Protein AF-A0A7J5AXV2-F1 (afdb_monomer_lite)

Organism: NCBI:txid1530195

Foldseek 3Di:
DDDPPPPPPPQFQDVVLLVLLVVLLVLLLVVLVVQLVVDPDPVSNVVSVVVNVVSVVLSVPFPSGDSVSSNVNSVVSNVVSVVVVVVVVVVPPDDDDD

pLDDT: mean 83.76, std 19.83, range [42.0, 98.31]

Radius of gyration: 19.72 Å; chains: 1; bounding box: 35×14×86 Å

Sequence (98 aa):
MSDPRGVPSAGGYSPEVYDLLLDAGGRLASFYAARAARARSAHEYRRWQDKLAALSAEVADVDAQSNVSVVTKRNELVERYRAETRGSEGAGTVRGAS

Secondary structure (DSSP, 8-state):
----------S---HHHHHHHHHHHHHHHHHHHHHHHT-SSHHHHHHHHHHHHHHHHHHHTS-TT-HHHHHHHHHHHHHHHHHHHHHHHGGG------

Structure (mmCIF, N/CA/C/O backbone):
data_AF-A0A7J5AXV2-F1
#
_entry.id   AF-A0A7J5AXV2-F1
#
loop_
_atom_site.group_PDB
_atom_site.id
_atom_site.type_symbol
_atom_site.label_atom_id
_atom_site.label_alt_id
_atom_site.label_comp_id
_atom_site.label_asym_id
_atom_site.label_entity_id
_atom_site.label_seq_id
_atom_site.pdbx_PDB_ins_code
_atom_site.Cartn_x
_atom_site.Cartn_y
_atom_site.Cartn_z
_atom_site.occupancy
_atom_site.B_iso_or_equiv
_atom_site.auth_seq_id
_atom_site.auth_comp_id
_atom_site.auth_asym_id
_atom_site.auth_atom_id
_atom_site.pdbx_PDB_model_num
ATOM 1 N N . MET A 1 1 ? 20.067 -8.343 -46.946 1.00 44.94 1 MET A N 1
ATOM 2 C CA . MET A 1 1 ? 20.561 -7.818 -45.655 1.00 44.94 1 MET A CA 1
ATOM 3 C C . MET A 1 1 ? 19.368 -7.248 -44.917 1.00 44.94 1 MET A C 1
ATOM 5 O O . MET A 1 1 ? 18.671 -6.422 -45.490 1.00 44.94 1 MET A O 1
ATOM 9 N N . SER A 1 2 ? 19.068 -7.795 -43.745 1.00 44.56 2 SER A N 1
ATOM 10 C CA . SER A 1 2 ? 17.822 -7.579 -43.006 1.00 44.56 2 SER A CA 1
ATOM 11 C C . SER A 1 2 ? 17.735 -6.185 -42.359 1.00 44.56 2 SER A C 1
ATOM 13 O O . SER A 1 2 ? 18.702 -5.739 -41.757 1.00 44.56 2 SER A O 1
ATOM 15 N N . ASP A 1 3 ? 16.567 -5.560 -42.552 1.00 42.00 3 ASP A N 1
ATOM 16 C CA . ASP A 1 3 ? 15.835 -4.496 -41.826 1.00 42.00 3 ASP A CA 1
ATOM 17 C C . ASP A 1 3 ? 16.594 -3.393 -41.021 1.00 42.00 3 ASP A C 1
ATOM 19 O O . ASP A 1 3 ? 17.297 -3.706 -40.062 1.00 42.00 3 ASP A O 1
ATOM 23 N N . PRO A 1 4 ? 16.381 -2.082 -41.309 1.00 53.00 4 PRO A N 1
ATOM 24 C CA . PRO A 1 4 ? 16.925 -0.957 -40.538 1.00 53.00 4 PRO A CA 1
ATOM 25 C C . PRO A 1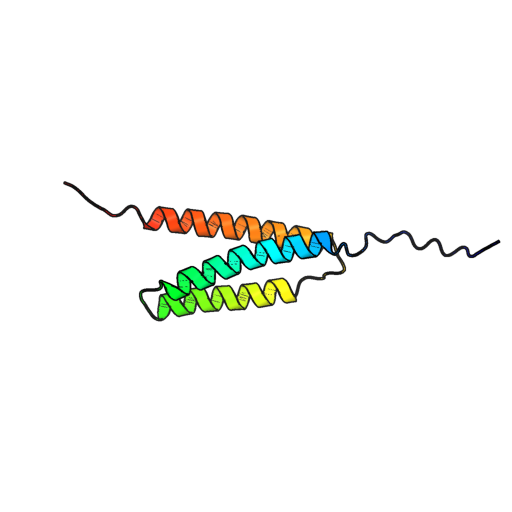 4 ? 16.097 -0.576 -39.294 1.00 53.00 4 PRO A C 1
ATOM 27 O O . PRO A 1 4 ? 16.354 0.464 -38.687 1.00 53.00 4 PRO A O 1
ATOM 30 N N . ARG A 1 5 ? 15.104 -1.373 -38.879 1.00 45.97 5 ARG A N 1
ATOM 31 C CA . ARG A 1 5 ? 14.331 -1.138 -37.645 1.00 45.97 5 ARG A CA 1
ATOM 32 C C . ARG A 1 5 ? 15.109 -1.517 -36.388 1.00 45.97 5 ARG A C 1
ATOM 34 O O . ARG A 1 5 ? 14.675 -2.355 -35.602 1.00 45.97 5 ARG A O 1
ATOM 41 N N . GLY A 1 6 ? 16.230 -0.839 -36.165 1.00 46.34 6 GLY A N 1
ATOM 42 C CA . GLY A 1 6 ? 16.826 -0.713 -34.843 1.00 46.34 6 GLY A CA 1
ATOM 43 C C . GLY A 1 6 ? 15.854 0.019 -33.923 1.00 46.34 6 GLY A C 1
ATOM 44 O O . GLY A 1 6 ? 16.013 1.208 -33.668 1.00 46.34 6 GLY A O 1
ATOM 45 N N . VAL A 1 7 ? 14.822 -0.683 -33.453 1.00 52.16 7 VAL A N 1
ATOM 46 C CA . VAL A 1 7 ? 14.098 -0.281 -32.255 1.00 52.16 7 VAL A CA 1
ATOM 47 C C . VAL A 1 7 ? 15.168 -0.305 -31.167 1.00 52.16 7 VAL A C 1
ATOM 49 O O . VAL A 1 7 ? 15.753 -1.371 -30.940 1.00 52.16 7 VAL A O 1
ATOM 52 N N . PRO A 1 8 ? 15.516 0.828 -30.534 1.00 43.84 8 PRO A N 1
ATOM 53 C CA . PRO A 1 8 ? 16.320 0.745 -29.329 1.00 43.84 8 PRO A CA 1
ATOM 54 C C . PRO A 1 8 ? 15.559 -0.188 -28.388 1.00 43.84 8 PRO A C 1
ATOM 56 O O . PRO A 1 8 ? 14.340 -0.066 -28.275 1.00 43.84 8 PRO A O 1
ATOM 59 N N . SER A 1 9 ? 16.249 -1.159 -27.786 1.00 49.12 9 SER A N 1
ATOM 60 C CA . SER A 1 9 ? 15.679 -1.996 -26.730 1.00 49.12 9 SER A CA 1
ATOM 61 C C . SER A 1 9 ? 15.202 -1.046 -25.634 1.00 49.12 9 SER A C 1
ATOM 63 O O . SER A 1 9 ? 15.997 -0.527 -24.851 1.00 49.12 9 SER A O 1
ATOM 65 N N . ALA A 1 10 ? 13.929 -0.664 -25.705 1.00 51.66 10 ALA A N 1
ATOM 66 C CA . ALA A 1 10 ? 13.375 0.452 -24.971 1.00 51.66 10 ALA A CA 1
ATOM 67 C C . ALA A 1 10 ? 13.147 -0.020 -23.546 1.00 51.66 10 ALA A C 1
ATOM 69 O O . ALA A 1 10 ? 12.049 -0.460 -23.250 1.00 51.66 10 ALA A O 1
ATOM 70 N N . GLY A 1 11 ? 14.200 -0.003 -22.719 1.00 54.00 11 GLY A N 1
ATOM 71 C CA . GLY A 1 11 ? 14.146 -0.062 -21.251 1.00 54.00 11 GLY A CA 1
ATOM 72 C C . GLY A 1 11 ? 13.031 -0.940 -20.681 1.00 54.00 11 GLY A C 1
ATOM 73 O O . GLY A 1 11 ? 12.313 -0.489 -19.792 1.00 54.00 11 GLY A O 1
ATOM 74 N N . GLY A 1 12 ? 12.856 -2.130 -21.262 1.00 62.41 12 GLY A N 1
ATOM 75 C CA . GLY A 1 12 ? 11.589 -2.851 -21.252 1.00 62.41 12 GLY A CA 1
ATOM 76 C C . GLY A 1 12 ? 11.227 -3.389 -19.881 1.00 62.41 12 GLY A C 1
ATOM 77 O O . GLY A 1 12 ? 12.110 -3.653 -19.063 1.00 62.41 12 GLY A O 1
ATOM 78 N N . TYR A 1 13 ? 9.923 -3.553 -19.665 1.00 65.38 13 TYR A N 1
ATOM 79 C CA . TYR A 1 13 ? 9.339 -4.329 -18.575 1.00 65.38 13 TYR A CA 1
ATOM 80 C C . TYR A 1 13 ? 10.253 -5.488 -18.151 1.00 65.38 13 TYR A C 1
ATOM 82 O O . TYR A 1 13 ? 10.509 -6.401 -18.936 1.00 65.38 13 TYR A O 1
ATOM 90 N N . SER A 1 14 ? 10.754 -5.431 -16.916 1.00 78.75 14 SER A N 1
ATOM 91 C CA . SER A 1 14 ? 11.434 -6.557 -16.276 1.00 78.75 14 SER A CA 1
ATOM 92 C C . SER A 1 14 ? 10.460 -7.185 -15.279 1.00 78.75 14 SER A C 1
ATOM 94 O O . SER A 1 14 ? 10.110 -6.534 -14.287 1.00 78.75 14 SER A O 1
ATOM 96 N N . PRO A 1 15 ? 10.007 -8.429 -15.520 1.00 84.50 15 PRO A N 1
ATOM 97 C CA . PRO A 1 15 ? 9.156 -9.161 -14.585 1.00 84.50 15 PRO A CA 1
ATOM 98 C C . PRO A 1 15 ? 9.733 -9.179 -13.168 1.00 84.50 15 PRO A C 1
ATOM 100 O O . PRO A 1 15 ? 9.011 -8.955 -12.205 1.00 84.50 15 PRO A O 1
ATOM 103 N N . GLU A 1 16 ? 11.054 -9.311 -13.044 1.00 90.19 16 GLU A N 1
ATOM 104 C CA . GLU A 1 16 ? 11.763 -9.332 -11.766 1.00 90.19 16 GLU A CA 1
ATOM 105 C C . GLU A 1 16 ? 11.630 -8.000 -11.011 1.00 90.19 16 GLU A C 1
ATOM 107 O O . GLU A 1 16 ? 11.500 -7.973 -9.787 1.00 90.19 16 GLU A O 1
ATOM 112 N N . VAL A 1 17 ? 11.636 -6.871 -11.727 1.00 89.25 17 VAL A N 1
ATOM 113 C CA . VAL A 1 17 ? 11.429 -5.542 -11.130 1.00 89.25 17 VAL A CA 1
ATOM 114 C C . VAL A 1 17 ? 9.989 -5.391 -10.633 1.00 89.25 17 VAL A C 1
ATOM 116 O O . VAL A 1 17 ? 9.767 -4.820 -9.562 1.00 89.25 17 VAL A O 1
ATOM 119 N N . TYR A 1 18 ? 9.019 -5.941 -11.364 1.00 90.31 18 TYR A N 1
ATOM 120 C CA . TYR A 1 18 ? 7.618 -5.962 -10.943 1.00 90.31 18 TYR A CA 1
ATOM 121 C C . TYR A 1 18 ? 7.382 -6.896 -9.746 1.00 90.31 18 TYR A C 1
ATOM 123 O O . TYR A 1 18 ? 6.696 -6.510 -8.801 1.00 90.31 18 TYR A O 1
ATOM 131 N N . ASP A 1 19 ? 8.034 -8.059 -9.696 1.00 93.94 19 ASP A N 1
ATOM 132 C CA . ASP A 1 19 ? 7.971 -8.972 -8.547 1.00 93.94 19 ASP A CA 1
ATOM 133 C C . ASP A 1 19 ? 8.480 -8.309 -7.259 1.00 93.94 19 ASP A C 1
ATOM 135 O O . ASP A 1 19 ? 7.904 -8.481 -6.183 1.00 93.94 19 ASP A O 1
ATOM 139 N N . LEU A 1 20 ? 9.522 -7.477 -7.356 1.00 94.81 20 LEU A N 1
ATOM 140 C CA . LEU A 1 20 ? 10.020 -6.702 -6.218 1.00 94.81 20 LEU A CA 1
ATOM 141 C C . LEU A 1 20 ? 9.023 -5.637 -5.733 1.00 94.81 20 LEU A C 1
ATOM 143 O O . LEU A 1 20 ? 8.991 -5.337 -4.535 1.00 94.81 20 LEU A O 1
ATOM 147 N N . LEU A 1 21 ? 8.229 -5.050 -6.633 1.00 95.94 21 LEU A N 1
ATOM 148 C CA . LEU A 1 21 ? 7.114 -4.177 -6.257 1.00 95.94 21 LEU A CA 1
ATOM 149 C C . LEU A 1 21 ? 6.027 -4.980 -5.533 1.00 95.94 21 LEU A C 1
ATOM 151 O O . LEU A 1 21 ? 5.551 -4.538 -4.484 1.00 95.94 21 LEU A O 1
ATOM 155 N N . LEU A 1 22 ? 5.666 -6.156 -6.054 1.00 95.88 22 LEU A N 1
ATOM 156 C CA . LEU A 1 22 ? 4.665 -7.030 -5.441 1.00 95.88 22 LEU A CA 1
ATOM 157 C C . LEU A 1 22 ? 5.097 -7.515 -4.050 1.00 95.88 22 LEU A C 1
ATOM 159 O O . LEU A 1 22 ? 4.275 -7.506 -3.138 1.00 95.88 22 LEU A O 1
ATOM 163 N N . ASP A 1 23 ? 6.372 -7.860 -3.841 1.00 97.44 23 ASP A N 1
ATOM 164 C CA . ASP A 1 23 ? 6.905 -8.201 -2.511 1.00 97.44 23 ASP A CA 1
ATOM 165 C C . ASP A 1 23 ? 6.787 -7.015 -1.539 1.00 97.44 23 ASP A C 1
ATOM 167 O O . ASP A 1 23 ? 6.292 -7.165 -0.418 1.00 97.44 23 ASP A O 1
ATOM 171 N N . ALA A 1 24 ? 7.174 -5.808 -1.968 1.00 97.44 24 ALA A N 1
ATOM 172 C CA . ALA A 1 24 ? 7.056 -4.609 -1.137 1.00 97.44 24 ALA A CA 1
ATOM 173 C C . ALA A 1 24 ? 5.590 -4.298 -0.774 1.00 97.44 24 ALA A C 1
ATOM 175 O O . ALA A 1 24 ? 5.277 -4.056 0.397 1.00 97.44 24 ALA A O 1
ATOM 176 N N . GLY A 1 25 ? 4.683 -4.363 -1.755 1.00 97.75 25 GLY A N 1
ATOM 177 C CA . GLY A 1 25 ? 3.245 -4.203 -1.545 1.00 97.75 25 GLY A CA 1
ATOM 178 C C . GLY A 1 25 ? 2.662 -5.288 -0.642 1.00 97.75 25 GLY A C 1
ATOM 179 O O . GLY A 1 25 ? 1.934 -4.978 0.298 1.00 97.75 25 GLY A O 1
ATOM 180 N N . GLY A 1 26 ? 3.047 -6.546 -0.846 1.00 97.81 26 GLY A N 1
ATOM 181 C CA . GLY A 1 26 ? 2.593 -7.691 -0.059 1.00 97.81 26 GLY A CA 1
ATOM 182 C C . GLY A 1 26 ? 2.985 -7.600 1.415 1.00 97.81 26 GLY A C 1
ATOM 183 O O . GLY A 1 26 ? 2.167 -7.891 2.293 1.00 97.81 26 GLY A O 1
ATOM 184 N N . ARG A 1 27 ? 4.199 -7.125 1.720 1.00 97.75 27 ARG A N 1
ATOM 185 C CA . ARG A 1 27 ? 4.644 -6.888 3.107 1.00 97.75 27 ARG A CA 1
ATOM 186 C C . ARG A 1 27 ? 3.809 -5.819 3.799 1.00 97.75 27 ARG A C 1
ATOM 188 O O . ARG A 1 27 ? 3.364 -6.022 4.931 1.00 97.75 27 ARG A O 1
ATOM 195 N N . LEU A 1 28 ? 3.561 -4.702 3.119 1.00 98.00 28 LEU A N 1
ATOM 196 C CA . LEU A 1 28 ? 2.759 -3.617 3.672 1.00 98.00 28 LEU A CA 1
ATOM 197 C C . LEU A 1 28 ? 1.279 -4.015 3.820 1.00 98.00 28 LEU A C 1
ATOM 199 O O . LEU A 1 28 ? 0.669 -3.734 4.852 1.00 98.00 28 LEU A O 1
ATOM 203 N N . ALA A 1 29 ? 0.728 -4.740 2.845 1.00 98.12 29 ALA A N 1
ATOM 204 C CA . ALA A 1 29 ? -0.626 -5.284 2.898 1.00 98.12 29 ALA A CA 1
ATOM 205 C C . ALA A 1 29 ? -0.795 -6.249 4.078 1.00 98.12 29 ALA A C 1
ATOM 207 O O . ALA A 1 29 ? -1.735 -6.118 4.865 1.00 98.12 29 ALA A O 1
ATOM 208 N N . SER A 1 30 ? 0.162 -7.164 4.256 1.00 97.88 30 SER A N 1
ATOM 209 C CA . SER A 1 30 ? 0.187 -8.102 5.383 1.00 97.88 30 SER A CA 1
ATOM 210 C C . SER A 1 30 ? 0.230 -7.367 6.720 1.00 97.88 30 SER A C 1
ATOM 212 O O . SER A 1 30 ? -0.487 -7.729 7.651 1.00 97.88 30 SER A O 1
ATOM 214 N N . PHE A 1 31 ? 1.020 -6.296 6.817 1.00 97.38 31 PHE A N 1
ATOM 215 C CA . PHE A 1 31 ? 1.065 -5.456 8.009 1.00 97.38 31 PHE A CA 1
ATOM 216 C C . PHE A 1 31 ? -0.284 -4.785 8.301 1.00 97.38 31 PHE A C 1
ATOM 218 O O . PHE A 1 31 ? -0.777 -4.886 9.426 1.00 97.38 31 PHE A O 1
ATOM 225 N N . TYR A 1 32 ? -0.922 -4.156 7.309 1.00 97.94 32 TYR A N 1
ATOM 226 C CA . TYR A 1 32 ? -2.234 -3.525 7.495 1.00 97.94 32 TYR A CA 1
ATOM 227 C C . TYR A 1 32 ? -3.320 -4.535 7.872 1.00 97.94 32 TYR A C 1
ATOM 229 O O . TYR A 1 32 ? -4.047 -4.301 8.839 1.00 97.94 32 TYR A O 1
ATOM 237 N N . ALA A 1 33 ? -3.378 -5.690 7.206 1.00 97.75 33 ALA A N 1
ATOM 238 C CA . ALA A 1 33 ? -4.302 -6.767 7.557 1.00 97.75 33 ALA A CA 1
ATOM 239 C C . ALA A 1 33 ? -4.078 -7.262 8.997 1.00 97.75 33 ALA A C 1
ATOM 241 O O . ALA A 1 33 ? -5.024 -7.428 9.770 1.00 97.75 33 ALA A O 1
ATOM 242 N N . ALA A 1 34 ? -2.818 -7.422 9.403 1.00 97.12 34 ALA A N 1
ATOM 243 C CA . ALA A 1 34 ? -2.458 -7.863 10.743 1.00 97.12 34 ALA A CA 1
ATOM 244 C C . ALA A 1 34 ? -2.777 -6.816 11.830 1.00 97.12 34 ALA A C 1
ATOM 246 O O . ALA A 1 34 ? -3.023 -7.186 12.983 1.00 97.12 34 ALA A O 1
ATOM 247 N N . ARG A 1 35 ? -2.776 -5.518 11.496 1.00 96.81 35 ARG A N 1
ATOM 248 C CA . ARG A 1 35 ? -3.226 -4.445 12.399 1.00 96.81 35 ARG A CA 1
ATOM 249 C C . ARG A 1 35 ? -4.746 -4.358 12.459 1.00 96.81 35 ARG A C 1
ATOM 251 O O . ARG A 1 35 ? -5.271 -4.228 13.560 1.00 96.81 35 ARG A O 1
ATOM 258 N N . ALA A 1 36 ? -5.441 -4.522 11.333 1.00 96.56 36 ALA A N 1
ATOM 259 C CA . ALA A 1 36 ? -6.898 -4.623 11.297 1.00 96.56 36 ALA A CA 1
ATOM 260 C C . ALA A 1 36 ? -7.387 -5.781 12.182 1.00 96.56 36 ALA A C 1
ATOM 262 O O . ALA A 1 36 ? -8.219 -5.572 13.058 1.00 96.56 36 ALA A O 1
ATOM 263 N N . ALA A 1 37 ? -6.798 -6.973 12.049 1.00 96.69 37 ALA A N 1
ATOM 264 C CA . ALA A 1 37 ? -7.161 -8.145 12.851 1.00 96.69 37 ALA A CA 1
ATOM 265 C C . ALA A 1 37 ? -6.928 -7.972 14.366 1.00 96.69 37 ALA A C 1
ATOM 267 O O . ALA A 1 37 ? -7.576 -8.637 15.169 1.00 96.69 37 ALA A O 1
ATOM 268 N N . ARG A 1 38 ? -6.006 -7.085 14.769 1.00 96.00 38 ARG A N 1
ATOM 269 C CA . ARG A 1 38 ? -5.706 -6.774 16.180 1.00 96.00 38 ARG A CA 1
ATOM 270 C C . ARG A 1 38 ? -6.387 -5.501 16.689 1.00 96.00 38 ARG A C 1
ATOM 272 O O . ARG A 1 38 ? -6.160 -5.122 17.839 1.00 96.00 38 ARG A O 1
ATOM 279 N N . ALA A 1 39 ? -7.167 -4.826 15.848 1.00 96.44 39 ALA A N 1
ATOM 280 C CA . ALA A 1 39 ? -7.806 -3.569 16.194 1.00 96.44 39 ALA A CA 1
ATOM 281 C C . ALA A 1 39 ? -8.776 -3.757 17.365 1.00 96.44 39 ALA A C 1
ATOM 283 O O . ALA A 1 39 ? -9.553 -4.710 17.403 1.00 96.44 39 ALA A O 1
ATOM 284 N N . ARG A 1 40 ? -8.756 -2.822 18.319 1.00 94.69 40 ARG A N 1
ATOM 285 C CA . ARG A 1 40 ? -9.629 -2.877 19.509 1.00 94.69 40 ARG A CA 1
ATOM 286 C C . ARG A 1 40 ? -10.910 -2.063 19.352 1.00 94.69 40 ARG A C 1
ATOM 288 O O . ARG A 1 40 ? -11.721 -1.999 20.271 1.00 94.69 40 ARG A O 1
ATOM 295 N N . SER A 1 41 ? -11.086 -1.415 18.203 1.00 96.81 41 SER A N 1
ATOM 296 C CA . SER A 1 41 ? -12.264 -0.611 17.888 1.00 96.81 41 SER A CA 1
ATOM 297 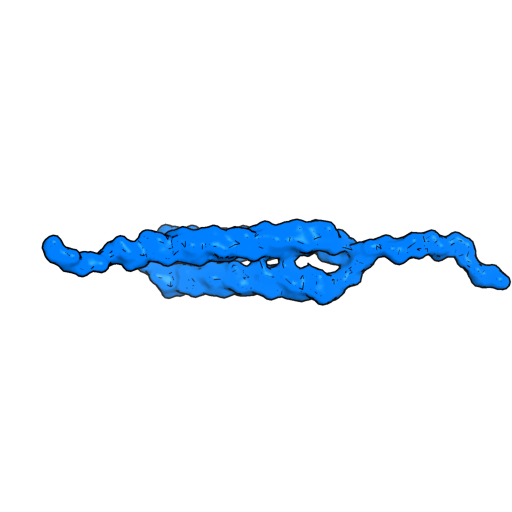C C . SER A 1 41 ? -12.626 -0.706 16.409 1.00 96.81 41 SER A C 1
ATOM 299 O O . SER A 1 41 ? -11.761 -0.900 15.554 1.00 96.81 41 SER A O 1
ATOM 301 N N . ALA A 1 42 ? -13.908 -0.498 16.100 1.00 96.50 42 ALA A N 1
ATOM 302 C CA . ALA A 1 42 ? -14.395 -0.454 14.722 1.00 96.50 42 ALA A CA 1
ATOM 303 C C . ALA A 1 42 ? -13.745 0.678 13.908 1.00 96.50 42 ALA A C 1
ATOM 305 O O . ALA A 1 42 ? -13.483 0.514 12.719 1.00 96.50 42 ALA A O 1
ATOM 306 N N . HIS A 1 43 ? -13.446 1.811 14.552 1.00 97.12 43 HIS A N 1
ATOM 307 C CA . HIS A 1 43 ? -12.747 2.927 13.918 1.00 97.12 43 HIS A CA 1
ATOM 308 C C . HIS A 1 43 ? -11.305 2.555 13.545 1.00 97.12 43 HIS A C 1
ATOM 310 O O . HIS A 1 43 ? -10.873 2.805 12.423 1.00 97.12 43 HIS A O 1
ATOM 316 N N . GLU A 1 44 ? -10.567 1.913 14.457 1.00 95.19 44 GLU A N 1
ATOM 317 C CA . GLU A 1 44 ? -9.212 1.430 14.173 1.00 95.19 44 GLU A CA 1
ATOM 318 C C . GLU A 1 44 ? -9.222 0.350 13.081 1.00 95.19 44 GLU A C 1
ATOM 320 O O . GLU A 1 44 ? -8.421 0.421 12.152 1.00 95.19 44 GLU A O 1
ATOM 325 N N . TYR A 1 45 ? -10.158 -0.601 13.145 1.00 96.88 45 TYR A N 1
ATOM 326 C CA . TYR A 1 45 ? -10.328 -1.626 12.115 1.00 96.88 45 TYR A CA 1
ATOM 327 C C . TYR A 1 45 ? -10.558 -1.000 10.736 1.00 96.88 45 TYR A C 1
ATOM 329 O O . TYR A 1 45 ? -9.841 -1.322 9.788 1.00 96.88 45 TYR A O 1
ATOM 337 N N . ARG A 1 46 ? -11.514 -0.065 10.635 1.00 98.06 46 ARG A N 1
ATOM 338 C CA . ARG A 1 46 ? -11.840 0.623 9.381 1.00 98.06 46 ARG A CA 1
ATOM 339 C C . ARG A 1 46 ? -10.639 1.393 8.842 1.00 98.06 46 ARG A C 1
ATOM 341 O O . ARG A 1 46 ? -10.301 1.219 7.683 1.00 98.06 46 ARG A O 1
ATOM 348 N N . ARG A 1 47 ? -9.915 2.124 9.697 1.00 97.62 47 ARG A N 1
ATOM 349 C CA . ARG A 1 47 ? -8.686 2.831 9.302 1.00 97.62 47 ARG A CA 1
ATOM 350 C C . ARG A 1 47 ? -7.660 1.902 8.645 1.00 97.62 47 ARG A C 1
ATOM 352 O O . ARG A 1 47 ? -7.038 2.284 7.657 1.00 97.62 47 ARG A O 1
ATOM 359 N N . TRP A 1 48 ? -7.435 0.712 9.203 1.00 97.62 48 TRP A N 1
ATOM 360 C CA . TRP A 1 48 ? -6.481 -0.244 8.630 1.00 97.62 48 TRP A CA 1
ATOM 361 C C . TRP A 1 48 ? -7.001 -0.892 7.341 1.00 97.62 48 TRP A C 1
ATOM 363 O O . TRP A 1 48 ? -6.212 -1.103 6.422 1.00 97.62 48 TRP A O 1
ATOM 373 N N . GLN A 1 49 ? -8.309 -1.146 7.242 1.00 98.12 49 GLN A N 1
ATOM 374 C CA . GLN A 1 49 ? -8.940 -1.625 6.008 1.00 98.12 49 GLN A CA 1
ATOM 375 C C . GLN A 1 49 ? -8.876 -0.590 4.879 1.00 98.12 49 GLN A C 1
ATOM 377 O O . GLN A 1 49 ? -8.514 -0.937 3.759 1.00 98.12 49 GLN A O 1
ATOM 382 N N . ASP A 1 50 ? -9.130 0.686 5.172 1.00 98.31 50 ASP A N 1
ATOM 383 C CA . ASP A 1 50 ? -9.053 1.768 4.185 1.00 98.31 50 ASP A CA 1
ATOM 384 C C . ASP A 1 50 ? -7.626 1.903 3.631 1.00 98.31 50 ASP A C 1
ATOM 386 O O . ASP A 1 50 ? -7.42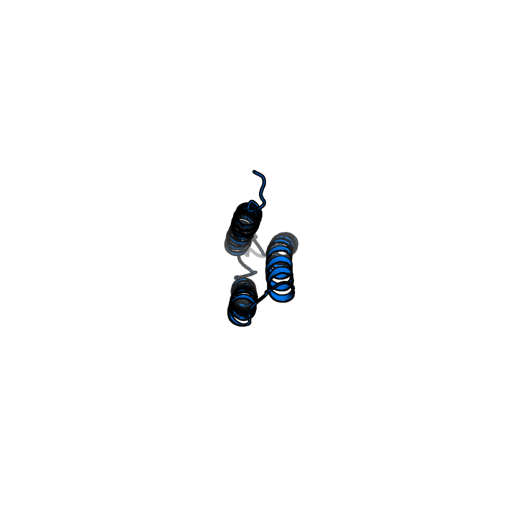6 2.029 2.424 1.00 98.31 50 ASP A O 1
ATOM 390 N N . LYS A 1 51 ? -6.612 1.790 4.502 1.00 98.06 51 LYS A N 1
ATOM 391 C CA . LYS A 1 51 ? -5.201 1.753 4.087 1.00 98.06 51 LYS A CA 1
ATOM 392 C C . LYS A 1 51 ? -4.880 0.551 3.193 1.00 98.06 51 LYS A C 1
ATOM 394 O O . LYS A 1 51 ? -4.130 0.697 2.230 1.00 98.06 51 LYS A O 1
ATOM 399 N N . LEU A 1 52 ? -5.425 -0.627 3.500 1.00 98.00 52 LEU A N 1
ATOM 400 C CA . LEU A 1 52 ? -5.235 -1.835 2.692 1.00 98.00 52 LEU A CA 1
ATOM 401 C C . LEU A 1 52 ? -5.889 -1.707 1.306 1.00 98.00 52 LEU A C 1
ATOM 403 O O . LEU A 1 52 ? -5.283 -2.080 0.299 1.00 98.00 52 LEU A O 1
ATOM 407 N N . ALA A 1 53 ? -7.096 -1.143 1.246 1.00 97.88 53 ALA A N 1
ATOM 408 C CA . ALA A 1 53 ? -7.796 -0.878 -0.007 1.00 97.88 53 ALA A CA 1
ATOM 409 C C . ALA A 1 53 ? -7.044 0.153 -0.865 1.00 97.88 53 ALA A C 1
ATOM 411 O O . ALA A 1 53 ? -6.814 -0.091 -2.050 1.00 97.88 53 ALA A O 1
ATOM 412 N N . ALA A 1 54 ? -6.588 1.254 -0.257 1.00 98.06 54 ALA A N 1
ATOM 413 C CA . ALA A 1 54 ? -5.793 2.275 -0.936 1.00 98.06 54 ALA A CA 1
ATOM 414 C C . ALA A 1 54 ? -4.491 1.697 -1.508 1.00 98.06 54 ALA A C 1
ATOM 416 O O . ALA A 1 54 ? -4.194 1.904 -2.679 1.00 98.06 54 ALA A O 1
ATOM 417 N N . LEU A 1 55 ? -3.763 0.894 -0.724 1.00 98.12 55 LEU A N 1
ATOM 418 C CA . LEU A 1 55 ? -2.550 0.219 -1.189 1.00 98.12 55 LEU A CA 1
ATOM 419 C C . LEU A 1 55 ? -2.811 -0.676 -2.408 1.00 98.12 55 LEU A C 1
ATOM 421 O O . LEU A 1 55 ? -2.025 -0.676 -3.353 1.00 98.12 55 LEU A O 1
ATOM 425 N N . SER A 1 56 ? -3.907 -1.434 -2.387 1.00 95.94 56 SER A N 1
ATOM 426 C CA . SER A 1 56 ? -4.259 -2.333 -3.491 1.00 95.94 56 SER A CA 1
ATOM 427 C C . SER A 1 56 ? -4.530 -1.551 -4.781 1.00 95.94 56 SER A C 1
ATOM 429 O O . SER A 1 56 ? -4.066 -1.952 -5.846 1.00 95.94 56 SER A O 1
ATOM 431 N N . ALA A 1 57 ? -5.215 -0.407 -4.679 1.00 97.25 57 ALA A N 1
ATOM 432 C CA . ALA A 1 57 ? -5.437 0.494 -5.807 1.00 97.25 57 ALA A CA 1
ATOM 433 C C . ALA A 1 57 ? -4.126 1.133 -6.303 1.00 97.25 57 ALA A C 1
ATOM 435 O O . ALA A 1 57 ? -3.872 1.142 -7.502 1.00 97.25 57 ALA A O 1
ATOM 436 N N . GLU A 1 58 ? -3.264 1.600 -5.392 1.00 96.12 58 GLU A N 1
ATOM 437 C CA . GLU A 1 58 ? -1.967 2.200 -5.737 1.00 96.12 58 GLU A CA 1
ATOM 438 C C . GLU A 1 58 ? -1.052 1.237 -6.503 1.00 96.12 58 GLU A C 1
ATOM 440 O O . GLU A 1 58 ? -0.348 1.671 -7.409 1.00 96.12 58 GLU A O 1
ATOM 445 N N . VAL A 1 59 ? -1.027 -0.049 -6.135 1.00 94.56 59 VAL A N 1
ATOM 446 C CA . VAL A 1 59 ? -0.212 -1.067 -6.823 1.00 94.56 59 VAL A CA 1
ATOM 447 C C . VAL A 1 59 ? -0.806 -1.424 -8.186 1.00 94.56 59 VAL A C 1
ATOM 449 O O . VAL A 1 59 ? -0.053 -1.621 -9.138 1.00 94.56 59 VAL A O 1
ATOM 452 N N . ALA A 1 60 ? -2.137 -1.485 -8.293 1.00 93.38 60 ALA A N 1
ATOM 453 C CA . ALA A 1 60 ? -2.825 -1.782 -9.548 1.00 93.38 60 ALA A CA 1
ATOM 454 C C . ALA A 1 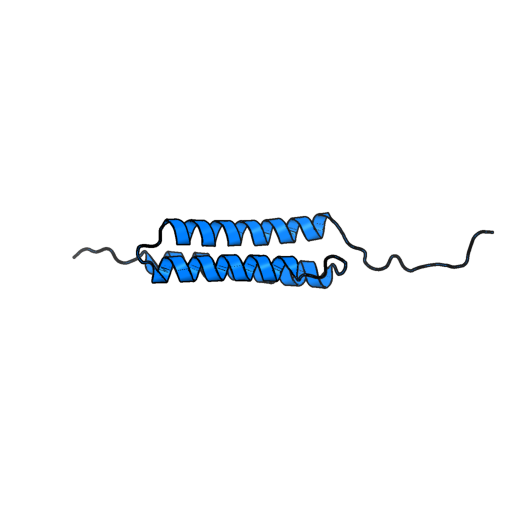60 ? -2.672 -0.668 -10.602 1.00 93.38 60 ALA A C 1
ATOM 456 O O . ALA A 1 60 ? -2.676 -0.966 -11.792 1.00 93.38 60 ALA A O 1
ATOM 457 N N . ASP A 1 61 ? -2.518 0.587 -10.171 1.00 94.38 61 ASP A N 1
ATOM 458 C CA . ASP A 1 61 ? -2.366 1.759 -11.049 1.00 94.38 61 ASP A CA 1
ATOM 459 C C . ASP A 1 61 ? -0.923 1.969 -11.554 1.00 94.38 61 ASP A C 1
ATOM 461 O O . ASP A 1 61 ? -0.660 2.835 -12.388 1.00 94.38 61 ASP A O 1
ATOM 465 N N . VAL A 1 62 ? 0.049 1.186 -11.068 1.00 93.12 62 VAL A N 1
ATOM 466 C CA . VAL A 1 62 ? 1.438 1.313 -11.526 1.00 93.12 62 VAL A CA 1
ATOM 467 C C . VAL A 1 62 ? 1.554 0.896 -12.985 1.00 93.12 62 VAL A C 1
ATOM 469 O O . VAL A 1 62 ? 1.256 -0.243 -13.346 1.00 93.12 62 VAL A O 1
ATOM 472 N N . ASP A 1 63 ? 2.110 1.789 -13.803 1.00 90.12 63 ASP A N 1
ATOM 473 C CA . ASP A 1 63 ? 2.547 1.453 -15.154 1.00 90.12 63 ASP A CA 1
ATOM 474 C C . ASP A 1 63 ? 3.662 0.397 -15.113 1.00 90.12 63 ASP A C 1
ATOM 476 O O . ASP A 1 63 ? 4.843 0.706 -14.924 1.00 90.12 63 ASP A O 1
ATOM 480 N N . ALA A 1 64 ? 3.272 -0.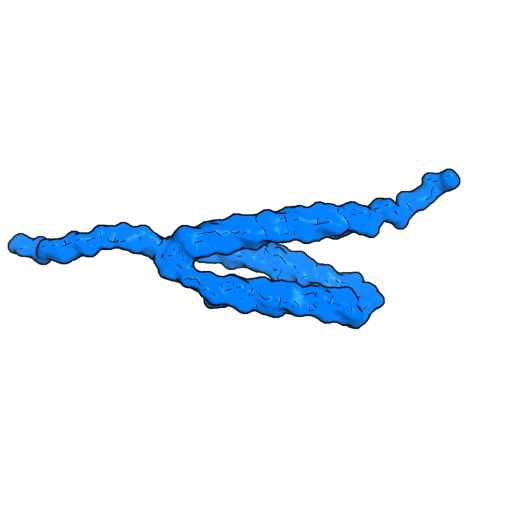864 -15.302 1.00 84.38 64 ALA A N 1
ATOM 481 C CA . ALA A 1 64 ? 4.184 -1.996 -15.322 1.00 84.38 64 ALA A CA 1
ATOM 482 C C . ALA A 1 64 ? 5.182 -1.920 -16.486 1.00 84.38 64 ALA A C 1
ATOM 484 O O . ALA A 1 64 ? 6.261 -2.490 -16.386 1.00 84.38 64 ALA A O 1
ATOM 485 N N . GLN A 1 65 ? 4.875 -1.208 -17.576 1.00 83.31 65 GLN A N 1
ATOM 486 C CA . GLN A 1 65 ? 5.786 -1.100 -18.720 1.00 83.31 65 GLN A CA 1
ATOM 487 C C . GLN A 1 65 ? 6.938 -0.114 -18.473 1.00 83.31 65 GLN A C 1
ATOM 489 O O . GLN A 1 65 ? 7.914 -0.111 -19.223 1.00 83.31 65 GLN A O 1
ATOM 494 N N . SER A 1 66 ? 6.869 0.677 -17.398 1.00 88.88 66 SER A N 1
ATOM 495 C CA . SER A 1 66 ? 7.902 1.628 -16.993 1.00 88.88 66 SER A CA 1
ATOM 496 C C . SER A 1 66 ? 8.654 1.141 -15.753 1.00 88.88 66 SER A C 1
ATOM 498 O O . SER A 1 66 ? 8.198 1.291 -14.617 1.00 88.88 66 SER A O 1
ATOM 500 N N . ASN A 1 67 ? 9.880 0.641 -15.943 1.00 87.75 67 ASN A N 1
ATOM 501 C CA . ASN A 1 67 ? 10.745 0.243 -14.823 1.00 87.75 67 ASN A CA 1
ATOM 502 C C . ASN A 1 67 ? 10.994 1.396 -13.831 1.00 87.75 67 ASN A C 1
ATOM 504 O O . ASN A 1 67 ? 11.100 1.161 -12.629 1.00 87.75 67 ASN A O 1
ATOM 508 N N . VAL A 1 68 ? 11.051 2.647 -14.305 1.00 90.69 68 VAL A N 1
ATOM 509 C CA . VAL A 1 68 ? 11.199 3.826 -13.434 1.00 90.69 68 VAL A CA 1
ATOM 510 C C . VAL A 1 68 ? 9.978 3.986 -12.530 1.00 90.69 68 VAL A C 1
ATOM 512 O O . VAL A 1 68 ? 10.143 4.196 -11.326 1.00 90.69 68 VAL A O 1
ATOM 515 N N . SER A 1 69 ? 8.767 3.839 -13.075 1.00 92.25 69 SER A N 1
ATOM 516 C CA . SER A 1 69 ? 7.521 3.907 -12.301 1.00 92.25 69 SER A CA 1
ATOM 517 C C . SER A 1 69 ? 7.459 2.786 -11.261 1.00 92.25 69 SER A C 1
ATOM 519 O O . SER A 1 69 ? 7.186 3.047 -10.087 1.00 92.25 69 SER A O 1
ATOM 521 N N . VAL A 1 70 ? 7.804 1.554 -11.657 1.00 93.56 70 VAL A N 1
ATOM 522 C CA . VAL A 1 70 ? 7.806 0.383 -10.764 1.00 93.56 70 VAL A CA 1
ATOM 523 C C . VAL A 1 70 ? 8.819 0.544 -9.625 1.00 93.56 70 VAL A C 1
ATOM 525 O O . VAL A 1 70 ? 8.468 0.362 -8.458 1.00 93.56 70 VAL A O 1
ATOM 528 N N . VAL A 1 71 ? 10.063 0.937 -9.927 1.00 93.75 71 VAL A N 1
ATOM 529 C CA . VAL A 1 71 ? 11.110 1.156 -8.911 1.00 93.75 71 VAL A CA 1
ATOM 530 C C . VAL A 1 71 ? 10.744 2.302 -7.971 1.00 93.75 71 VAL A C 1
ATOM 532 O O . VAL A 1 71 ? 10.934 2.180 -6.758 1.00 93.75 71 VAL A O 1
ATOM 535 N N . THR A 1 72 ? 10.193 3.395 -8.505 1.00 95.06 72 THR A N 1
ATOM 536 C CA . THR A 1 72 ? 9.741 4.535 -7.696 1.00 95.06 72 THR A CA 1
ATOM 537 C C . THR A 1 72 ? 8.665 4.091 -6.711 1.00 95.06 72 THR A C 1
ATOM 539 O O . THR A 1 72 ? 8.848 4.257 -5.503 1.00 95.06 72 THR A O 1
ATOM 542 N N . LYS A 1 73 ? 7.606 3.415 -7.187 1.00 97.00 73 LYS A N 1
ATOM 543 C CA . LYS A 1 73 ? 6.543 2.921 -6.303 1.00 97.00 73 LYS A CA 1
ATOM 544 C C . LYS A 1 73 ? 7.078 1.920 -5.281 1.00 97.00 73 LYS A C 1
ATOM 546 O O . LYS A 1 73 ? 6.772 2.040 -4.100 1.00 97.00 73 LYS A O 1
ATOM 551 N N . ARG A 1 74 ? 7.920 0.966 -5.689 1.00 96.38 74 ARG A N 1
ATOM 552 C CA . ARG A 1 74 ? 8.545 0.002 -4.769 1.00 96.38 74 ARG A CA 1
ATOM 553 C C . ARG A 1 74 ? 9.245 0.713 -3.609 1.00 96.38 74 ARG A C 1
ATOM 555 O O . ARG A 1 74 ? 9.040 0.341 -2.455 1.00 96.38 74 ARG A O 1
ATOM 562 N N . ASN A 1 75 ? 10.075 1.714 -3.902 1.00 97.56 75 ASN A N 1
ATOM 563 C CA . ASN A 1 75 ? 10.823 2.436 -2.874 1.00 97.56 75 ASN A CA 1
ATOM 564 C C . ASN A 1 75 ? 9.886 3.205 -1.930 1.00 97.56 75 ASN A C 1
ATOM 566 O O . ASN A 1 75 ? 10.078 3.151 -0.716 1.00 97.56 75 ASN A O 1
ATOM 570 N N . GLU A 1 76 ? 8.831 3.835 -2.457 1.00 97.94 76 GLU A N 1
ATOM 571 C CA . GLU A 1 76 ? 7.791 4.467 -1.634 1.00 97.94 76 GLU A CA 1
ATOM 572 C C . GLU A 1 76 ? 7.130 3.471 -0.672 1.00 97.94 76 GLU A C 1
ATOM 574 O O . GLU A 1 76 ? 6.958 3.776 0.509 1.00 97.94 76 GLU A O 1
ATOM 579 N N . LEU A 1 77 ? 6.784 2.269 -1.148 1.00 98.06 77 LEU A N 1
ATOM 580 C CA . LEU A 1 77 ? 6.158 1.236 -0.318 1.00 98.06 77 LEU A CA 1
ATOM 581 C C . LEU A 1 77 ? 7.105 0.724 0.775 1.00 98.06 77 LEU A C 1
ATOM 583 O O . LEU A 1 77 ? 6.676 0.525 1.913 1.00 98.06 77 LEU A O 1
ATOM 587 N N . VAL A 1 78 ? 8.395 0.562 0.463 1.00 97.56 78 VAL A N 1
ATOM 588 C CA . VAL A 1 78 ? 9.422 0.175 1.444 1.00 97.56 78 VAL A CA 1
ATOM 589 C C . VAL A 1 78 ? 9.573 1.234 2.535 1.00 97.56 78 VAL A C 1
ATOM 591 O O . VAL A 1 78 ? 9.580 0.892 3.720 1.00 97.56 78 VAL A O 1
ATOM 594 N N . GLU A 1 79 ? 9.663 2.513 2.168 1.00 97.62 79 GLU A N 1
ATOM 595 C CA . GLU A 1 79 ? 9.773 3.598 3.149 1.00 97.62 79 GLU A CA 1
ATOM 596 C C . GLU A 1 79 ? 8.496 3.750 3.979 1.00 97.62 79 GLU A C 1
ATOM 598 O O . GLU A 1 79 ? 8.565 3.904 5.201 1.00 97.62 79 GLU A O 1
ATOM 603 N N . ARG A 1 80 ? 7.319 3.599 3.359 1.00 97.69 80 ARG A N 1
ATOM 604 C CA . ARG A 1 80 ? 6.037 3.593 4.076 1.00 97.69 80 ARG A CA 1
ATOM 605 C C . ARG A 1 80 ? 5.972 2.447 5.085 1.00 97.69 80 ARG A C 1
ATOM 607 O O . ARG A 1 80 ? 5.596 2.678 6.231 1.00 97.69 80 ARG A O 1
ATOM 614 N N . TYR A 1 81 ? 6.396 1.240 4.707 1.00 96.31 81 TYR A N 1
ATOM 615 C CA . TYR A 1 81 ? 6.469 0.101 5.625 1.00 96.31 81 TYR A CA 1
ATOM 616 C C . TYR A 1 81 ? 7.382 0.391 6.821 1.00 96.31 81 TYR A C 1
ATOM 618 O O . TYR A 1 81 ? 6.968 0.199 7.962 1.00 96.31 81 TYR A O 1
ATOM 626 N N . ARG A 1 82 ? 8.584 0.932 6.582 1.00 95.44 82 ARG A N 1
ATOM 627 C CA . ARG A 1 82 ? 9.518 1.332 7.651 1.00 95.44 82 ARG A CA 1
ATOM 628 C C . ARG A 1 82 ? 8.918 2.380 8.590 1.00 95.44 82 ARG A C 1
ATOM 630 O O . ARG A 1 82 ? 9.132 2.309 9.798 1.00 95.44 82 ARG A O 1
ATOM 637 N N . ALA A 1 83 ? 8.191 3.359 8.056 1.00 95.56 83 ALA A N 1
ATOM 638 C CA . ALA A 1 83 ? 7.544 4.390 8.861 1.00 95.56 83 ALA A CA 1
ATOM 639 C C . ALA A 1 83 ? 6.417 3.812 9.736 1.00 95.56 83 ALA A C 1
ATOM 641 O O . ALA A 1 83 ? 6.327 4.123 10.925 1.00 95.56 83 ALA A O 1
ATOM 642 N N . GLU A 1 84 ? 5.585 2.938 9.171 1.00 93.75 84 GLU A N 1
ATOM 643 C CA . GLU A 1 84 ? 4.452 2.315 9.865 1.00 93.75 84 GLU A CA 1
ATOM 644 C C . GLU A 1 84 ? 4.897 1.349 10.975 1.00 93.75 84 GLU A C 1
ATOM 646 O O . GLU A 1 84 ? 4.272 1.299 12.043 1.00 93.75 84 GLU A O 1
ATOM 651 N N . THR A 1 85 ? 5.994 0.610 10.764 1.00 90.62 85 THR A N 1
ATOM 652 C CA . THR A 1 85 ? 6.563 -0.274 11.792 1.00 90.62 85 THR A CA 1
ATOM 653 C C . THR A 1 85 ? 7.185 0.523 12.935 1.00 90.62 85 THR A C 1
ATOM 655 O O . THR A 1 85 ? 6.821 0.287 14.086 1.00 90.62 85 THR A O 1
ATOM 658 N N . ARG A 1 86 ? 8.006 1.544 12.642 1.00 89.38 86 ARG A N 1
ATOM 659 C CA . ARG A 1 86 ? 8.592 2.435 13.665 1.00 89.38 86 ARG A CA 1
ATOM 660 C C . ARG A 1 86 ? 7.526 3.158 14.491 1.00 89.38 86 ARG A C 1
ATOM 662 O O . ARG A 1 86 ? 7.621 3.228 15.714 1.00 89.38 86 ARG A O 1
ATOM 669 N N . GLY A 1 87 ? 6.483 3.671 13.835 1.00 74.81 87 GLY A N 1
ATOM 670 C CA . GLY A 1 87 ? 5.363 4.329 14.512 1.00 74.81 87 GLY A CA 1
ATOM 671 C C . GLY A 1 87 ? 4.530 3.379 15.382 1.00 74.81 87 GLY A C 1
ATOM 672 O O . GLY A 1 87 ? 3.891 3.819 16.336 1.00 74.81 87 GLY A O 1
ATOM 673 N N . SER A 1 88 ? 4.549 2.076 15.086 1.00 62.25 88 SER A N 1
ATOM 674 C CA . SER A 1 88 ? 3.846 1.064 15.880 1.00 62.25 88 SER A CA 1
ATOM 675 C C . SER A 1 88 ? 4.632 0.611 17.113 1.00 62.25 88 SER A C 1
ATOM 677 O O . SER A 1 88 ? 4.008 0.277 18.118 1.00 62.25 88 SER A O 1
ATOM 679 N N . GLU A 1 89 ? 5.966 0.641 17.077 1.00 57.62 89 GLU A N 1
ATOM 680 C CA . GLU A 1 89 ? 6.821 0.312 18.229 1.00 57.62 89 GLU A CA 1
ATOM 681 C C . GLU A 1 89 ? 6.764 1.398 19.319 1.00 57.62 89 GLU A C 1
ATOM 683 O O . GLU A 1 89 ? 6.693 1.082 20.506 1.00 57.62 89 GLU A O 1
ATOM 688 N N . GLY A 1 90 ? 6.676 2.677 18.936 1.00 46.38 90 GLY A N 1
ATOM 689 C CA . GLY A 1 90 ? 6.583 3.797 19.886 1.00 46.38 90 GLY A CA 1
ATOM 690 C C . GLY A 1 90 ? 5.289 3.845 20.713 1.00 46.38 90 GLY A C 1
ATOM 691 O O . GLY A 1 90 ? 5.277 4.410 21.803 1.00 46.38 90 GLY A O 1
ATOM 692 N N . ALA A 1 91 ? 4.205 3.218 20.246 1.00 49.72 91 ALA A N 1
ATOM 693 C CA . ALA A 1 91 ? 2.936 3.147 20.977 1.00 49.72 91 ALA A CA 1
ATOM 694 C C . ALA A 1 91 ? 2.891 2.010 22.024 1.00 49.72 91 ALA A C 1
ATOM 696 O O . ALA A 1 91 ? 1.915 1.900 22.767 1.00 49.72 91 ALA A O 1
ATOM 697 N N . GLY A 1 92 ? 3.922 1.155 22.078 1.00 43.41 92 GLY A N 1
ATOM 698 C CA . GLY A 1 92 ? 4.014 0.007 22.987 1.00 43.41 92 GLY A CA 1
ATOM 699 C C . GLY A 1 92 ? 4.706 0.284 24.326 1.00 43.41 92 GLY A C 1
ATOM 700 O O . GLY A 1 92 ? 4.588 -0.532 25.239 1.00 43.41 92 GLY A O 1
ATOM 701 N N . THR A 1 93 ? 5.380 1.426 24.493 1.00 43.03 93 THR A N 1
ATOM 702 C CA . THR A 1 93 ? 6.089 1.771 25.740 1.00 43.03 93 THR A CA 1
ATOM 703 C C . THR A 1 93 ? 5.188 2.559 26.693 1.00 43.03 93 THR A C 1
ATOM 705 O O . THR A 1 93 ? 5.474 3.695 27.053 1.00 43.03 93 THR A O 1
ATOM 708 N N . VAL A 1 94 ? 4.076 1.955 27.120 1.00 53.38 94 VAL A N 1
ATOM 709 C CA . VAL A 1 94 ? 3.375 2.370 28.347 1.00 53.38 94 VAL A CA 1
ATOM 710 C C . VAL A 1 94 ? 3.110 1.134 29.209 1.00 53.38 94 VAL A C 1
ATOM 712 O O . VAL A 1 94 ? 2.062 0.496 29.143 1.00 53.38 94 VAL A O 1
ATOM 715 N N . ARG A 1 95 ? 4.117 0.785 30.008 1.00 48.38 95 ARG A N 1
ATOM 716 C CA . ARG A 1 95 ? 4.077 -0.034 31.235 1.00 48.38 95 ARG A CA 1
ATOM 717 C C . ARG A 1 95 ? 5.414 0.270 31.919 1.00 48.38 95 ARG A C 1
ATOM 719 O O . ARG A 1 95 ? 6.441 -0.038 31.337 1.00 48.38 95 ARG A O 1
ATOM 726 N N . GLY A 1 96 ? 5.503 1.010 33.019 1.00 51.09 96 GLY A N 1
ATOM 727 C CA . GLY A 1 96 ? 4.760 0.894 34.273 1.00 51.09 96 GLY A CA 1
ATOM 728 C C . GLY A 1 96 ? 5.747 0.402 35.346 1.00 51.09 96 GLY A C 1
ATOM 729 O O . GLY A 1 96 ? 6.509 -0.510 35.038 1.00 51.09 96 GLY A O 1
ATOM 730 N N . ALA A 1 97 ? 5.675 0.984 36.555 1.00 45.25 97 ALA A N 1
ATOM 731 C CA . ALA A 1 97 ? 6.531 0.834 37.756 1.00 45.25 97 ALA A CA 1
ATOM 732 C C . ALA A 1 97 ? 7.540 1.993 37.913 1.00 45.25 97 ALA A C 1
ATOM 734 O O . ALA A 1 97 ? 8.352 2.211 37.022 1.00 45.25 97 ALA A O 1
ATOM 735 N N . SER A 1 98 ? 7.541 2.796 38.979 1.00 46.44 98 SER A N 1
ATOM 736 C CA . SER A 1 98 ? 6.785 2.815 40.243 1.00 46.44 98 SER A CA 1
ATOM 737 C C . SER A 1 98 ? 6.724 4.247 40.772 1.00 46.44 98 SER A C 1
ATOM 739 O O . SER A 1 98 ? 7.592 5.048 40.359 1.00 46.44 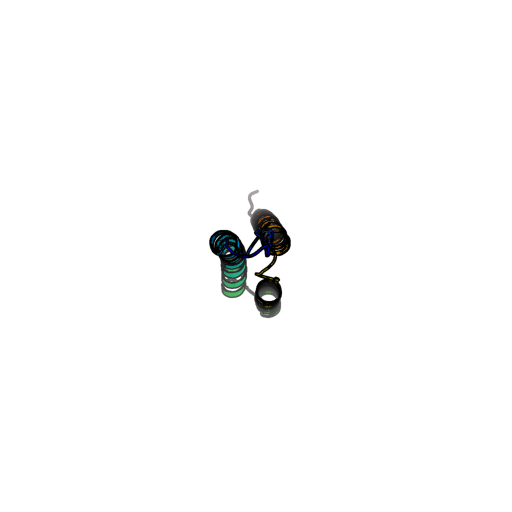98 SER A O 1
#